Protein AF-A0A8X6MYG6-F1 (afdb_monomer_lite)

Foldseek 3Di:
DDDPDDDVPDDPDPFDKEKEWDADPVRPGTWQIEIEGADPQDPVCVVVVPDVVPRSHHYDHDNVNDDALVSVLVCCAVTVQVRVVVVCVVVVHDLAEEDEDEPDPRDDPPSCVSHDPSRVNYHYHYDDPPPPPPPDPPPDRYDYD

pLDDT: mean 79.97, std 19.05, range [34.47, 98.06]

Radius of gyration: 18.09 Å; chains: 1; bounding box: 35×37×54 Å

Sequence (145 aa):
MAEEKSLPGHKAMKDRLTLALCANAIGDFKIKPLLVYHSENPRAFKAYKVMKEKLQVMCRANSKAWVILQFFIEWMNIVFGPSVKKYLIDNDLPLKCVLLLDNAPAHPPGLEDDLLDKFKFIKIVYLPPNTKSTLQPKDQRYLQF

Secondary structure (DSSP, 8-state):
-------TT-------EEEEE-B-TTSS-BPPPEEEES-SS-HHHHHTT--GGGSSSEEEE-TT----HHHHHHHIIIIIHHHHHHHHHHTT--S-EEEEE---TTS-TTGGGGS-GGGTTEEEEEPPTT--SSSS-TTSS-EE-

Organism: Nephila pilipes (NCBI:txid299642)

Structure (mmCIF, N/CA/C/O backbone):
data_AF-A0A8X6MYG6-F1
#
_entry.id   AF-A0A8X6MYG6-F1
#
loop_
_atom_site.group_PDB
_atom_site.id
_atom_site.type_symbol
_atom_site.label_atom_id
_atom_site.label_alt_id
_atom_site.label_comp_id
_atom_site.label_asym_id
_atom_site.label_entity_id
_atom_site.label_seq_id
_atom_site.pdbx_PDB_ins_code
_atom_site.Cartn_x
_atom_site.Cartn_y
_atom_site.Cartn_z
_atom_site.occupancy
_atom_site.B_iso_or_equiv
_atom_site.auth_seq_id
_atom_site.auth_comp_id
_atom_site.auth_asym_id
_atom_site.auth_atom_id
_atom_site.pdbx_PDB_model_num
ATOM 1 N N . MET A 1 1 ? 7.126 5.335 -39.574 1.00 34.47 1 MET A N 1
ATOM 2 C CA . MET A 1 1 ? 7.026 4.106 -38.759 1.00 34.47 1 MET A CA 1
ATOM 3 C C . MET A 1 1 ? 7.996 3.122 -39.393 1.00 34.47 1 MET A C 1
ATOM 5 O O . MET A 1 1 ? 7.762 2.742 -40.528 1.00 34.47 1 MET A O 1
ATOM 9 N N . ALA A 1 2 ? 9.157 2.875 -38.786 1.00 35.94 2 ALA A N 1
ATOM 10 C CA . ALA A 1 2 ? 10.148 1.972 -39.369 1.00 35.94 2 ALA A CA 1
ATOM 11 C C . ALA A 1 2 ? 9.834 0.544 -38.908 1.00 35.94 2 ALA A C 1
ATOM 13 O O . ALA A 1 2 ? 9.815 0.286 -37.706 1.00 35.94 2 ALA A O 1
ATOM 14 N N . GLU A 1 3 ? 9.539 -0.345 -39.855 1.00 42.41 3 GLU A N 1
ATOM 15 C CA . GLU A 1 3 ? 9.457 -1.787 -39.625 1.00 42.41 3 GLU A CA 1
ATOM 16 C C . GLU A 1 3 ? 10.836 -2.309 -39.214 1.00 42.41 3 GLU A C 1
ATOM 18 O O . GLU A 1 3 ? 11.771 -2.367 -40.015 1.00 42.41 3 GLU A O 1
ATOM 23 N N . GLU A 1 4 ? 10.973 -2.695 -37.949 1.00 49.00 4 GLU A N 1
ATOM 24 C CA . GLU A 1 4 ? 12.121 -3.461 -37.484 1.00 49.00 4 GLU A CA 1
ATOM 25 C C . GLU A 1 4 ? 11.978 -4.893 -38.019 1.00 49.00 4 GLU A C 1
ATOM 27 O O . GLU A 1 4 ? 11.262 -5.723 -37.458 1.00 49.00 4 GLU A O 1
ATOM 32 N N . LYS A 1 5 ? 12.627 -5.176 -39.155 1.00 46.91 5 LYS A N 1
ATOM 33 C CA . LYS A 1 5 ? 12.768 -6.538 -39.686 1.00 46.91 5 LYS A CA 1
ATOM 34 C C . LYS A 1 5 ? 13.459 -7.406 -38.633 1.00 46.91 5 LYS A C 1
ATOM 36 O O . LYS A 1 5 ? 14.642 -7.224 -38.352 1.00 46.91 5 LYS A O 1
ATOM 41 N N . SER A 1 6 ? 12.730 -8.363 -38.060 1.00 50.19 6 SER A N 1
ATOM 42 C CA . SER A 1 6 ? 13.292 -9.318 -37.106 1.00 50.19 6 SER A CA 1
ATOM 43 C C . SER A 1 6 ? 14.307 -10.222 -37.809 1.00 50.19 6 SER A C 1
ATOM 45 O O . SER A 1 6 ? 13.939 -11.028 -38.665 1.00 50.19 6 SER A O 1
ATOM 47 N N . LEU A 1 7 ? 15.582 -10.100 -37.443 1.00 55.56 7 LEU A N 1
ATOM 48 C CA . LEU A 1 7 ? 16.628 -11.029 -37.871 1.00 55.56 7 LEU A CA 1
ATOM 49 C C . LEU A 1 7 ? 16.374 -12.429 -37.269 1.00 55.56 7 LEU A C 1
ATOM 51 O O . LEU A 1 7 ? 15.947 -12.520 -36.109 1.00 55.56 7 LEU A O 1
ATOM 55 N N . PRO A 1 8 ? 16.654 -13.527 -37.999 1.00 43.91 8 PRO A N 1
ATOM 56 C CA . PRO A 1 8 ? 16.522 -14.876 -37.460 1.00 43.91 8 PRO A CA 1
ATOM 57 C C . PRO A 1 8 ? 17.484 -15.049 -36.275 1.00 43.91 8 PRO A C 1
ATOM 59 O O . PRO A 1 8 ? 18.696 -14.941 -36.431 1.00 43.91 8 PRO A O 1
ATOM 62 N N . GLY A 1 9 ? 16.935 -15.266 -35.077 1.00 53.22 9 GLY A N 1
ATOM 63 C CA . GLY A 1 9 ? 17.689 -15.373 -33.818 1.00 53.22 9 GLY A CA 1
ATOM 64 C C . GLY A 1 9 ? 17.463 -14.222 -32.828 1.00 53.22 9 GLY A C 1
ATOM 65 O O . GLY A 1 9 ? 17.797 -14.362 -31.651 1.00 53.22 9 GLY A O 1
ATOM 66 N N . HIS A 1 10 ? 16.832 -13.116 -33.243 1.00 49.72 10 HIS A N 1
ATOM 67 C CA . HIS A 1 10 ? 16.506 -12.016 -32.335 1.00 49.72 10 HIS A CA 1
ATOM 68 C C . HIS A 1 10 ? 15.215 -12.313 -31.557 1.00 49.72 10 HIS A C 1
ATOM 70 O O . HIS A 1 10 ? 14.097 -12.085 -32.024 1.00 49.72 10 HIS A O 1
ATOM 76 N N . LYS A 1 11 ? 15.357 -12.853 -30.342 1.00 55.94 11 LYS A N 1
ATOM 77 C CA . LYS A 1 11 ? 14.230 -13.059 -29.428 1.00 55.94 11 LYS A CA 1
ATOM 78 C C . LYS A 1 11 ? 13.768 -11.687 -28.938 1.00 55.94 11 LYS A C 1
ATOM 80 O O . LYS A 1 11 ? 14.469 -11.057 -28.152 1.00 55.94 11 LYS A O 1
ATOM 85 N N . ALA A 1 12 ? 12.603 -11.227 -29.399 1.00 54.84 12 ALA A N 1
ATOM 86 C CA . ALA A 1 12 ? 12.013 -9.981 -28.919 1.00 54.84 12 ALA A CA 1
ATOM 87 C C . ALA A 1 12 ? 12.022 -9.976 -27.383 1.00 54.84 12 ALA A C 1
ATOM 89 O O . ALA A 1 12 ? 11.491 -10.897 -26.747 1.00 54.84 12 ALA A O 1
ATOM 90 N N . MET A 1 13 ? 12.674 -8.973 -26.787 1.00 57.44 13 MET A N 1
ATOM 91 C CA . MET A 1 13 ? 12.669 -8.793 -25.341 1.00 57.44 13 MET A CA 1
ATOM 92 C C . MET A 1 13 ? 11.205 -8.649 -24.932 1.00 57.44 13 MET A C 1
ATOM 94 O O . MET A 1 13 ? 10.544 -7.684 -25.310 1.00 57.44 13 MET A O 1
ATOM 98 N N . LYS A 1 14 ? 10.663 -9.651 -24.226 1.00 61.75 14 LYS A N 1
ATOM 99 C CA . LYS A 1 14 ? 9.299 -9.576 -23.704 1.00 61.75 14 LYS A CA 1
ATOM 100 C C . LYS A 1 14 ? 9.288 -8.437 -22.703 1.00 61.75 14 LYS A C 1
ATOM 102 O O . LYS A 1 14 ? 9.766 -8.612 -21.585 1.00 61.75 14 LYS A O 1
ATOM 107 N N . ASP A 1 15 ? 8.769 -7.294 -23.126 1.00 74.25 15 ASP A N 1
ATOM 108 C CA . ASP A 1 15 ? 8.648 -6.148 -22.250 1.00 74.25 15 ASP A CA 1
ATOM 109 C C . ASP A 1 15 ? 7.661 -6.508 -21.137 1.00 74.25 15 ASP A C 1
ATOM 111 O O . ASP A 1 15 ? 6.495 -6.839 -21.396 1.00 74.25 15 ASP A O 1
ATOM 115 N N . ARG A 1 16 ? 8.176 -6.580 -19.910 1.00 81.06 16 ARG A N 1
ATOM 116 C CA . ARG A 1 16 ? 7.439 -7.012 -18.725 1.00 81.06 16 ARG A CA 1
ATOM 117 C C . ARG A 1 16 ? 7.334 -5.840 -17.773 1.00 81.06 16 ARG A C 1
ATOM 119 O O . ARG A 1 16 ? 8.311 -5.162 -17.473 1.00 81.06 16 ARG A O 1
ATOM 126 N N . LEU A 1 17 ? 6.121 -5.658 -17.289 1.00 86.69 17 LEU A N 1
ATOM 127 C CA . LEU A 1 17 ? 5.755 -4.676 -16.299 1.00 86.69 17 LEU A CA 1
ATOM 128 C C . LEU A 1 17 ? 4.782 -5.359 -15.346 1.00 86.69 17 LEU A C 1
ATOM 130 O O . LEU A 1 17 ? 3.890 -6.071 -15.807 1.00 86.69 17 LEU A O 1
ATOM 134 N N . THR A 1 18 ? 4.955 -5.121 -14.054 1.00 89.06 18 THR A N 1
ATOM 135 C CA . THR A 1 18 ? 4.028 -5.574 -13.019 1.00 89.06 18 THR A CA 1
ATOM 136 C C . THR A 1 18 ? 3.425 -4.365 -12.331 1.00 89.06 18 THR A C 1
ATOM 138 O O . THR A 1 18 ? 4.128 -3.398 -12.036 1.00 89.06 18 THR A O 1
ATOM 141 N N . LEU A 1 19 ? 2.124 -4.427 -12.069 1.00 90.75 19 LEU A N 1
ATOM 142 C CA . LEU A 1 19 ? 1.393 -3.418 -11.321 1.00 90.75 19 LEU A CA 1
ATOM 143 C C . LEU A 1 19 ? 0.728 -4.091 -10.121 1.00 90.75 19 LEU A C 1
ATOM 145 O O . LEU A 1 19 ? -0.003 -5.057 -10.317 1.00 90.75 19 LEU A O 1
ATOM 149 N N . ALA A 1 20 ? 0.977 -3.578 -8.919 1.00 90.38 20 ALA A N 1
ATOM 150 C CA . ALA A 1 20 ? 0.214 -3.916 -7.726 1.00 90.38 20 ALA A CA 1
ATOM 151 C C . ALA A 1 20 ? -0.929 -2.920 -7.572 1.00 90.38 20 ALA A C 1
ATOM 153 O O . ALA A 1 20 ? -0.691 -1.718 -7.421 1.00 90.38 20 ALA A O 1
ATOM 154 N N . LEU A 1 21 ? -2.155 -3.422 -7.632 1.00 91.56 21 LEU A N 1
ATOM 155 C CA . LEU A 1 21 ? -3.375 -2.644 -7.463 1.00 91.56 21 LEU A CA 1
ATOM 156 C C . LEU A 1 21 ? -4.002 -2.990 -6.116 1.00 91.56 21 LEU A C 1
ATOM 158 O O . LEU A 1 21 ? -3.964 -4.143 -5.707 1.00 91.56 21 LEU A O 1
ATOM 162 N N . CYS A 1 22 ? -4.610 -2.004 -5.460 1.00 93.06 22 CYS A N 1
ATOM 163 C CA . CYS A 1 22 ? -5.379 -2.226 -4.244 1.00 93.06 22 CYS A CA 1
ATOM 164 C C . CYS A 1 22 ? -6.524 -1.212 -4.166 1.00 93.06 22 CYS A C 1
ATOM 166 O O . CYS A 1 22 ? -6.342 -0.024 -4.456 1.00 93.06 22 CYS A O 1
ATOM 168 N N . ALA A 1 23 ? -7.703 -1.693 -3.793 1.00 94.19 23 ALA A N 1
ATOM 169 C CA . ALA A 1 23 ? -8.895 -0.894 -3.565 1.00 94.19 23 ALA A CA 1
ATOM 170 C C . ALA A 1 23 ? -9.691 -1.498 -2.403 1.00 94.19 23 ALA A C 1
ATOM 172 O O . ALA A 1 23 ? -9.523 -2.675 -2.081 1.00 94.19 23 ALA A O 1
ATOM 173 N N . ASN A 1 24 ? -10.553 -0.705 -1.773 1.00 94.31 24 ASN A N 1
ATOM 174 C CA . ASN A 1 24 ? -11.481 -1.239 -0.783 1.00 94.31 24 ASN A CA 1
ATOM 175 C C . ASN A 1 24 ? -12.627 -2.024 -1.452 1.00 94.31 24 ASN A C 1
ATOM 177 O O . ASN A 1 24 ? -12.859 -1.922 -2.656 1.00 94.31 24 ASN A O 1
ATOM 181 N N . ALA A 1 25 ? -13.368 -2.797 -0.654 1.00 91.69 25 ALA A N 1
ATOM 182 C CA . ALA A 1 25 ? -14.428 -3.676 -1.153 1.00 91.69 25 ALA A CA 1
ATOM 183 C C . ALA A 1 25 ? -15.586 -2.930 -1.846 1.00 91.69 25 ALA A C 1
ATOM 185 O O . ALA A 1 25 ? -16.231 -3.488 -2.728 1.00 91.69 25 ALA A O 1
ATOM 186 N N . ILE A 1 26 ? -15.843 -1.679 -1.453 1.00 92.00 26 ILE A N 1
ATOM 187 C CA . ILE A 1 26 ? -16.898 -0.832 -2.033 1.00 92.00 26 ILE A CA 1
ATOM 188 C C . ILE A 1 26 ? -16.422 -0.179 -3.347 1.00 92.00 26 ILE A C 1
ATOM 190 O O . ILE A 1 26 ? -17.232 0.127 -4.219 1.00 92.00 26 ILE A O 1
ATOM 194 N N . GLY A 1 27 ? -15.108 -0.022 -3.534 1.00 92.62 27 GLY A N 1
ATOM 195 C CA . GLY A 1 27 ? -14.492 0.500 -4.754 1.00 92.62 27 GLY A CA 1
ATOM 196 C C . GLY A 1 27 ? -14.407 2.029 -4.843 1.00 92.62 27 GLY A C 1
ATOM 197 O O . GLY A 1 27 ? -13.894 2.545 -5.842 1.00 92.62 27 GLY A O 1
ATOM 198 N N . ASP A 1 28 ? -14.864 2.752 -3.819 1.00 93.00 28 ASP A N 1
ATOM 199 C CA . ASP A 1 28 ? -14.769 4.213 -3.684 1.00 93.00 28 ASP A CA 1
ATOM 200 C C . ASP A 1 28 ? -13.373 4.678 -3.241 1.00 93.00 28 ASP A C 1
ATOM 202 O O . ASP A 1 28 ? -13.010 5.836 -3.448 1.00 93.00 28 ASP A O 1
ATOM 206 N N . PHE A 1 29 ? -12.549 3.770 -2.709 1.00 94.12 29 PH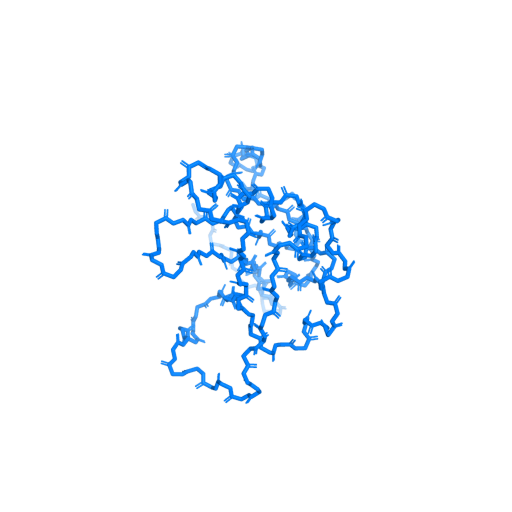E A N 1
ATOM 207 C CA . PHE A 1 29 ? -11.181 4.062 -2.302 1.00 94.12 29 PHE A CA 1
ATOM 208 C C . PHE A 1 29 ? -10.165 3.196 -3.047 1.00 94.12 29 PHE A C 1
ATOM 210 O O . PHE A 1 29 ? -10.154 1.971 -2.934 1.00 94.12 29 PHE A O 1
ATOM 217 N N . LYS A 1 30 ? -9.276 3.850 -3.803 1.00 95.06 30 LYS A N 1
ATOM 218 C CA . LYS A 1 30 ? -8.218 3.215 -4.602 1.00 95.06 30 LYS A CA 1
ATOM 219 C C . LYS A 1 30 ? -6.854 3.715 -4.149 1.00 95.06 30 LYS A C 1
ATOM 221 O O . LYS A 1 30 ? -6.632 4.921 -4.051 1.00 95.06 30 LYS A O 1
ATOM 226 N N . ILE A 1 31 ? -5.927 2.793 -3.916 1.00 95.56 31 ILE A N 1
ATOM 227 C CA . ILE A 1 31 ? -4.563 3.117 -3.498 1.00 95.56 31 ILE A CA 1
ATOM 228 C C . ILE A 1 31 ? -3.705 3.420 -4.726 1.00 95.56 31 ILE A C 1
ATOM 230 O O . ILE A 1 31 ? -3.808 2.755 -5.760 1.00 95.56 31 ILE A O 1
ATOM 234 N N . LYS A 1 32 ? -2.808 4.403 -4.596 1.00 95.44 32 LYS A N 1
ATOM 235 C CA . LYS A 1 32 ? -1.742 4.662 -5.571 1.00 95.44 32 LYS A CA 1
ATOM 236 C C . LYS A 1 32 ? -0.941 3.366 -5.809 1.00 95.44 32 LYS A C 1
ATOM 238 O O . LYS A 1 32 ? -0.328 2.867 -4.866 1.00 95.44 32 LYS A O 1
ATOM 243 N N . PRO A 1 33 ? -0.901 2.814 -7.031 1.00 95.19 33 PRO A N 1
ATOM 244 C CA . PRO A 1 33 ? -0.349 1.485 -7.258 1.00 95.19 33 PRO A CA 1
ATOM 245 C C . PRO A 1 33 ? 1.185 1.456 -7.278 1.00 95.19 33 PRO A C 1
ATOM 247 O O . PRO A 1 33 ? 1.839 2.472 -7.541 1.00 95.19 33 PRO A O 1
ATOM 250 N N . LEU A 1 34 ? 1.755 0.271 -7.039 1.00 94.19 34 LEU A N 1
ATOM 251 C CA . LEU A 1 34 ? 3.188 -0.008 -7.193 1.00 94.19 34 LEU A CA 1
ATOM 252 C C . LEU A 1 34 ? 3.457 -0.533 -8.603 1.00 94.19 34 LEU A C 1
ATOM 254 O O . LEU A 1 34 ? 2.955 -1.580 -8.998 1.00 94.19 34 LEU A O 1
ATOM 258 N N . LEU A 1 35 ? 4.280 0.189 -9.352 1.00 92.44 35 LEU A N 1
ATOM 259 C CA . LEU A 1 35 ? 4.718 -0.154 -10.694 1.00 92.44 35 LEU A CA 1
ATOM 260 C C . LEU A 1 35 ? 6.141 -0.715 -10.635 1.00 92.44 35 LEU A C 1
ATOM 262 O O . LEU A 1 35 ? 7.065 0.009 -10.266 1.00 92.44 35 LEU A O 1
ATOM 266 N N . VAL A 1 36 ? 6.340 -1.966 -11.051 1.00 91.12 36 VAL A N 1
ATOM 267 C CA . VAL A 1 36 ? 7.674 -2.566 -11.174 1.00 91.12 36 VAL A CA 1
ATOM 268 C C . VAL A 1 36 ? 8.006 -2.845 -12.630 1.00 91.12 36 VAL A C 1
ATOM 270 O O . VAL A 1 36 ? 7.321 -3.614 -13.303 1.00 91.12 36 VAL A O 1
ATOM 273 N N . TYR A 1 37 ? 9.088 -2.234 -13.106 1.00 90.38 37 TYR A N 1
ATOM 274 C CA . TYR A 1 37 ? 9.560 -2.366 -14.482 1.00 90.38 37 TYR A CA 1
ATOM 275 C C . TYR A 1 37 ? 11.017 -2.832 -14.548 1.00 90.38 37 TYR A C 1
ATOM 277 O O . TYR A 1 37 ? 11.737 -2.765 -13.556 1.00 90.38 37 TYR A O 1
ATOM 285 N N . HIS A 1 38 ? 11.472 -3.279 -15.723 1.00 88.19 38 HIS A N 1
ATOM 286 C CA . HIS A 1 38 ? 12.856 -3.719 -15.926 1.00 88.19 38 HIS A CA 1
ATOM 287 C C . HIS A 1 38 ? 13.886 -2.619 -15.629 1.00 88.19 38 HIS A C 1
ATOM 289 O O . HIS A 1 38 ? 14.912 -2.860 -14.999 1.00 88.19 38 HIS A O 1
ATOM 295 N N . SER A 1 39 ? 13.638 -1.408 -16.129 1.00 85.69 39 SER A N 1
ATOM 296 C CA . SER A 1 39 ? 14.574 -0.286 -16.046 1.00 85.69 39 SER A CA 1
ATOM 297 C C . SER A 1 39 ? 14.049 0.80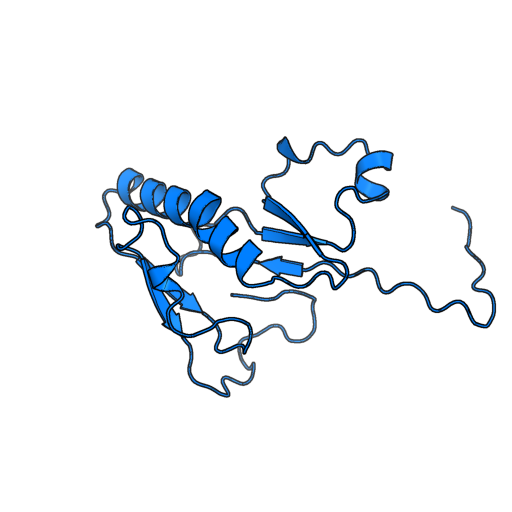6 -15.130 1.00 85.69 39 SER A C 1
ATOM 299 O O . SER A 1 39 ? 12.871 1.151 -15.173 1.00 85.69 39 SER A O 1
ATOM 301 N N . GLU A 1 40 ? 14.944 1.422 -14.367 1.00 84.19 40 GLU A N 1
ATOM 302 C CA . GLU A 1 40 ? 14.603 2.604 -13.587 1.00 84.19 40 GLU A CA 1
ATOM 303 C C . GLU A 1 40 ? 14.096 3.734 -14.477 1.00 84.19 40 GLU A C 1
ATOM 305 O O . GLU A 1 40 ? 13.101 4.362 -14.140 1.00 84.19 40 GLU A O 1
ATOM 310 N N . ASN A 1 41 ? 14.712 3.959 -15.639 1.00 83.62 41 ASN A N 1
ATOM 311 C CA . ASN A 1 41 ? 14.348 5.030 -16.563 1.00 83.62 41 ASN A CA 1
ATOM 312 C C . ASN A 1 41 ? 14.017 4.455 -17.949 1.00 83.62 41 ASN A C 1
ATOM 314 O O . ASN A 1 41 ? 14.894 4.445 -18.821 1.00 83.62 41 ASN A O 1
ATOM 318 N N . PRO A 1 42 ? 12.767 3.993 -18.171 1.00 82.56 42 PRO A N 1
ATOM 319 C CA . PRO A 1 42 ? 12.344 3.438 -19.450 1.00 82.56 42 PRO A CA 1
ATOM 320 C C . PRO A 1 42 ? 12.637 4.398 -20.605 1.00 82.56 42 PRO A C 1
ATOM 322 O O . PRO A 1 42 ? 12.424 5.608 -20.490 1.00 82.56 42 PRO A O 1
ATOM 325 N N . ARG A 1 43 ? 13.059 3.857 -21.755 1.00 82.62 43 ARG A N 1
ATOM 326 C CA . ARG A 1 43 ? 13.286 4.663 -22.970 1.00 82.62 43 ARG A CA 1
ATOM 327 C C . ARG A 1 43 ? 12.042 5.464 -23.358 1.00 82.62 43 ARG A C 1
ATOM 329 O O . ARG A 1 43 ? 12.173 6.631 -23.704 1.00 82.62 43 ARG A O 1
ATOM 336 N N . ALA A 1 44 ? 10.854 4.875 -23.208 1.00 81.12 44 ALA A N 1
ATOM 337 C CA . ALA A 1 44 ? 9.584 5.560 -23.435 1.00 81.12 44 ALA A CA 1
ATOM 338 C C . ALA A 1 44 ? 9.421 6.798 -22.536 1.00 81.12 44 ALA A C 1
ATOM 340 O O . ALA A 1 44 ? 9.040 7.859 -23.018 1.00 81.12 44 ALA A O 1
ATOM 341 N N . PHE A 1 45 ? 9.780 6.712 -21.251 1.00 85.19 45 PHE A N 1
ATOM 342 C CA . PHE A 1 45 ? 9.643 7.850 -20.335 1.00 85.19 45 PHE A CA 1
ATOM 343 C C . PHE A 1 45 ? 10.556 9.003 -20.754 1.00 85.19 45 PHE A C 1
ATOM 345 O O . PHE A 1 45 ? 10.133 10.153 -20.733 1.00 85.19 45 PHE A O 1
ATOM 352 N N . LYS A 1 46 ? 11.778 8.701 -21.208 1.00 84.31 46 LYS A N 1
ATOM 353 C CA . LYS A 1 46 ? 12.693 9.716 -21.748 1.00 84.31 46 LYS A CA 1
ATOM 354 C C . LYS A 1 46 ? 12.175 10.314 -23.058 1.00 84.31 46 LYS A C 1
ATOM 356 O O . LYS A 1 46 ? 12.138 11.534 -23.188 1.00 84.31 46 LYS A O 1
ATOM 361 N N . ALA A 1 47 ? 11.746 9.470 -23.998 1.00 88.12 47 ALA A N 1
ATOM 362 C CA . ALA A 1 47 ? 11.262 9.895 -25.313 1.00 88.12 47 ALA A CA 1
ATOM 363 C C . ALA A 1 47 ? 10.048 10.831 -25.212 1.00 88.12 47 ALA A C 1
ATOM 365 O O . ALA A 1 47 ? 9.982 11.832 -25.920 1.00 88.12 47 ALA A O 1
ATOM 366 N N . TYR A 1 48 ? 9.134 10.545 -24.282 1.00 87.12 48 TYR A N 1
ATOM 367 C CA . TYR A 1 48 ? 7.931 11.345 -24.047 1.00 87.12 48 TYR A CA 1
ATOM 368 C C . TYR A 1 48 ? 8.068 12.346 -22.889 1.00 87.12 48 TYR A C 1
ATOM 370 O O . TYR A 1 48 ? 7.069 12.922 -22.467 1.00 87.12 48 TYR A O 1
ATOM 378 N N . LYS A 1 49 ? 9.285 12.564 -22.363 1.00 87.12 49 LYS A N 1
ATOM 379 C CA . LYS A 1 49 ? 9.571 13.477 -21.235 1.00 87.12 49 LYS A CA 1
ATOM 380 C C . LYS A 1 49 ? 8.618 13.284 -20.038 1.00 87.12 49 LYS A C 1
ATOM 382 O O . LYS A 1 49 ? 8.173 14.247 -19.415 1.00 87.12 49 LYS A O 1
ATOM 387 N N . VAL A 1 50 ? 8.295 12.029 -19.723 1.00 85.56 50 VAL A N 1
ATOM 388 C CA . VAL A 1 50 ? 7.401 11.656 -18.621 1.00 85.56 50 VAL A CA 1
ATOM 389 C C . VAL A 1 50 ? 8.069 11.990 -17.288 1.00 85.56 50 VAL A C 1
ATOM 391 O O . VAL A 1 50 ? 9.127 11.453 -16.965 1.00 85.56 50 VAL A O 1
ATOM 394 N N . MET A 1 51 ? 7.420 12.843 -16.497 1.00 84.88 51 MET A N 1
ATOM 395 C CA . MET A 1 51 ? 7.825 13.156 -15.124 1.00 84.88 51 MET A CA 1
ATOM 396 C C . MET A 1 51 ? 7.222 12.115 -14.184 1.00 84.88 51 MET A C 1
ATOM 398 O O . MET A 1 51 ? 6.004 12.087 -13.992 1.00 84.88 51 MET A O 1
ATOM 402 N N . LYS A 1 52 ? 8.051 11.240 -13.607 1.00 79.81 52 LYS A N 1
ATOM 403 C CA . LYS A 1 52 ? 7.569 10.148 -12.743 1.00 79.81 52 LYS A CA 1
ATOM 404 C C . LYS A 1 52 ? 6.888 10.665 -11.485 1.00 79.81 52 LYS A C 1
ATOM 406 O O . LYS A 1 52 ? 5.970 10.032 -10.985 1.00 79.81 52 LYS A O 1
ATOM 411 N N . GLU A 1 53 ? 7.310 11.826 -11.009 1.00 81.94 53 GLU A N 1
ATOM 412 C CA . GLU A 1 53 ? 6.779 12.509 -9.833 1.00 81.94 53 GLU A CA 1
ATOM 413 C C . GLU A 1 53 ? 5.332 12.958 -10.064 1.00 81.94 53 GLU A C 1
ATOM 415 O O . GLU A 1 53 ? 4.541 13.020 -9.128 1.00 81.94 53 GLU A O 1
ATOM 420 N N . LYS A 1 54 ? 4.972 13.231 -11.326 1.00 86.00 54 LYS A N 1
ATOM 421 C CA . LYS A 1 54 ? 3.600 13.558 -11.731 1.00 86.00 54 LYS A CA 1
ATOM 422 C C . LYS A 1 54 ? 2.737 12.316 -11.941 1.00 86.00 54 LYS A C 1
ATOM 424 O O . LYS A 1 54 ? 1.516 12.440 -12.028 1.00 86.00 54 LYS A O 1
ATOM 429 N N . LEU A 1 55 ? 3.337 11.126 -12.025 1.00 85.75 55 LEU A N 1
ATOM 430 C CA . LEU A 1 55 ? 2.574 9.889 -12.106 1.00 85.75 55 LEU A CA 1
ATOM 431 C C . LEU A 1 55 ? 1.994 9.556 -10.732 1.00 85.75 55 LEU A C 1
ATOM 433 O O . LEU A 1 55 ? 2.694 9.503 -9.719 1.00 85.75 55 LEU A O 1
ATOM 437 N N . GLN A 1 56 ? 0.708 9.224 -10.714 1.00 90.75 56 GLN A N 1
ATOM 438 C CA . GLN A 1 56 ? 0.030 8.684 -9.537 1.00 90.75 56 GLN A CA 1
ATOM 439 C C . GLN A 1 56 ? 0.385 7.204 -9.330 1.00 90.75 56 GLN A C 1
ATOM 441 O O . GLN A 1 56 ? -0.491 6.391 -9.082 1.00 90.75 56 GLN A O 1
ATOM 446 N N . VAL A 1 57 ? 1.668 6.840 -9.458 1.00 92.25 57 VAL A N 1
ATOM 447 C CA . VAL A 1 57 ? 2.195 5.479 -9.265 1.00 92.25 57 VAL A CA 1
ATOM 448 C C . VAL A 1 57 ? 3.530 5.520 -8.510 1.00 92.25 57 VAL A C 1
ATOM 450 O O . VAL A 1 57 ? 4.263 6.507 -8.580 1.00 92.25 57 VAL A O 1
ATOM 453 N N . MET A 1 58 ? 3.838 4.497 -7.716 1.00 93.56 58 MET A N 1
ATOM 454 C CA . MET A 1 58 ? 5.157 4.331 -7.096 1.00 93.56 58 MET A CA 1
ATOM 455 C C . MET A 1 58 ? 5.999 3.438 -8.002 1.00 93.56 58 MET A C 1
ATOM 457 O O . MET A 1 58 ? 5.693 2.264 -8.148 1.00 93.56 58 MET A O 1
ATOM 461 N N . CYS A 1 59 ? 7.037 3.980 -8.636 1.00 91.88 59 CYS A N 1
ATOM 462 C CA . CYS A 1 59 ? 7.861 3.220 -9.580 1.00 91.88 59 CYS A CA 1
ATOM 463 C C . CYS A 1 59 ? 9.062 2.569 -8.887 1.00 91.88 59 CYS A C 1
ATOM 465 O O . CYS A 1 59 ? 9.815 3.250 -8.190 1.00 91.88 59 CYS A O 1
ATOM 467 N N . ARG A 1 60 ? 9.301 1.283 -9.144 1.00 92.81 60 ARG A N 1
ATOM 468 C CA . ARG A 1 60 ? 10.523 0.559 -8.766 1.00 92.81 60 ARG A CA 1
ATOM 469 C C . ARG A 1 60 ? 11.074 -0.228 -9.952 1.00 92.81 60 ARG A C 1
ATOM 471 O O . ARG A 1 60 ? 10.338 -0.600 -10.866 1.00 92.81 60 ARG A O 1
ATOM 478 N N . ALA A 1 61 ? 12.383 -0.455 -9.950 1.00 91.56 61 ALA A N 1
ATOM 479 C CA . ALA A 1 61 ? 13.070 -1.182 -11.008 1.00 91.56 61 ALA A CA 1
ATOM 480 C C . ALA A 1 61 ? 13.532 -2.554 -10.515 1.00 91.56 61 ALA A C 1
ATOM 482 O O . ALA A 1 61 ? 14.135 -2.666 -9.454 1.00 91.56 61 ALA A O 1
ATOM 483 N N . ASN A 1 62 ? 13.268 -3.592 -11.301 1.00 88.56 62 ASN A N 1
ATOM 484 C CA . ASN A 1 62 ? 13.765 -4.946 -11.093 1.00 88.56 62 ASN A CA 1
ATOM 485 C C . ASN A 1 62 ? 13.970 -5.587 -12.463 1.00 88.56 62 ASN A C 1
ATOM 487 O O . ASN A 1 62 ? 13.040 -5.588 -13.261 1.00 88.56 62 ASN A O 1
ATOM 491 N N . SER A 1 63 ? 15.123 -6.203 -12.725 1.00 85.62 63 SER A N 1
ATOM 492 C CA . SER A 1 63 ? 15.420 -6.856 -14.011 1.00 85.62 63 SER A CA 1
ATOM 493 C C . SER A 1 63 ? 14.419 -7.958 -14.383 1.00 85.62 63 SER A C 1
ATOM 495 O O . SER A 1 63 ? 14.189 -8.224 -15.558 1.00 85.62 63 SER A O 1
ATOM 497 N N . LYS A 1 64 ? 13.755 -8.581 -13.402 1.00 84.44 64 LYS A N 1
ATOM 498 C CA . LYS A 1 64 ? 12.671 -9.551 -13.657 1.00 84.44 64 LYS A CA 1
ATOM 499 C C . LYS A 1 64 ? 11.295 -8.904 -13.842 1.00 84.44 64 LYS A C 1
ATOM 501 O O . LYS A 1 64 ? 10.352 -9.587 -14.234 1.00 84.44 64 LYS A O 1
ATOM 506 N N . ALA A 1 65 ? 11.191 -7.605 -13.566 1.00 83.94 65 ALA A N 1
ATOM 507 C CA . ALA A 1 65 ? 9.965 -6.823 -13.499 1.00 83.94 65 ALA A CA 1
ATOM 508 C C . ALA A 1 65 ? 8.907 -7.438 -12.566 1.00 83.94 65 ALA A C 1
ATOM 510 O O . ALA A 1 65 ? 7.718 -7.313 -12.827 1.00 83.94 65 ALA A O 1
ATOM 511 N N . TRP A 1 66 ? 9.324 -8.134 -11.504 1.00 87.00 66 TRP A N 1
ATOM 512 C CA . TRP A 1 66 ? 8.440 -8.727 -10.492 1.00 87.00 66 TRP A CA 1
ATOM 513 C C . TRP A 1 66 ? 8.419 -7.870 -9.231 1.00 87.00 66 TRP A C 1
ATOM 515 O O . TRP A 1 66 ? 9.453 -7.305 -8.862 1.00 87.00 66 TRP A O 1
ATOM 525 N N . VAL A 1 67 ? 7.277 -7.817 -8.546 1.00 85.56 67 VAL A N 1
ATOM 526 C CA . VAL A 1 67 ? 7.213 -7.271 -7.185 1.00 85.56 67 VAL A CA 1
ATOM 527 C C . VAL A 1 67 ? 7.981 -8.211 -6.260 1.00 85.56 67 VAL A C 1
ATOM 529 O O . VAL A 1 67 ? 7.739 -9.414 -6.246 1.00 85.56 67 VAL A O 1
ATOM 532 N N . ILE A 1 68 ? 8.940 -7.654 -5.526 1.00 87.69 68 ILE A N 1
ATOM 533 C CA . ILE A 1 68 ? 9.662 -8.350 -4.460 1.00 87.69 68 ILE A CA 1
ATOM 534 C C . ILE A 1 68 ? 9.177 -7.825 -3.113 1.00 87.69 68 ILE A C 1
ATOM 536 O O . ILE A 1 68 ? 8.727 -6.679 -3.028 1.00 87.69 68 ILE A O 1
ATOM 540 N N . LEU A 1 69 ? 9.332 -8.634 -2.066 1.00 87.62 69 LEU A N 1
ATOM 541 C CA . LEU A 1 69 ? 8.922 -8.304 -0.701 1.00 87.62 69 LEU A CA 1
ATOM 542 C C . LEU A 1 69 ? 9.380 -6.906 -0.264 1.00 87.62 69 LEU A C 1
ATOM 544 O O . LEU A 1 69 ? 8.577 -6.120 0.223 1.00 87.62 69 LEU A O 1
ATOM 548 N N . GLN A 1 70 ? 10.641 -6.558 -0.537 1.00 90.62 70 GLN A N 1
ATOM 549 C CA . GLN A 1 70 ? 11.201 -5.251 -0.191 1.00 90.62 70 GLN A CA 1
ATOM 550 C C . GLN A 1 70 ? 10.405 -4.080 -0.788 1.00 90.62 70 GLN A C 1
ATOM 552 O O . GLN A 1 70 ? 10.145 -3.099 -0.098 1.00 90.62 70 GLN A O 1
ATOM 557 N N . PHE A 1 71 ? 10.004 -4.174 -2.060 1.00 92.19 71 PHE A N 1
ATOM 558 C CA . PHE A 1 71 ? 9.212 -3.128 -2.714 1.00 92.19 71 PHE A CA 1
ATOM 559 C C . PHE A 1 71 ? 7.776 -3.109 -2.207 1.00 92.19 71 PHE A C 1
ATOM 561 O O . PHE A 1 71 ? 7.172 -2.042 -2.137 1.00 92.19 71 PHE A O 1
ATOM 568 N N . PHE A 1 72 ? 7.239 -4.275 -1.850 1.00 90.94 72 PHE A N 1
ATOM 569 C CA . PHE A 1 72 ? 5.910 -4.379 -1.272 1.00 90.94 72 PHE A CA 1
ATOM 570 C C . PHE A 1 72 ? 5.850 -3.735 0.119 1.00 90.94 72 PHE A C 1
ATOM 572 O O . PHE A 1 72 ? 5.014 -2.865 0.331 1.00 90.94 72 PHE A O 1
ATOM 579 N N . ILE A 1 73 ? 6.780 -4.059 1.025 1.00 92.31 73 ILE A N 1
ATOM 580 C CA . ILE A 1 73 ? 6.900 -3.437 2.359 1.00 92.31 73 ILE A CA 1
ATOM 581 C C . ILE A 1 73 ? 7.097 -1.926 2.239 1.00 92.31 73 ILE A C 1
ATOM 583 O O . ILE A 1 73 ? 6.472 -1.136 2.948 1.00 92.31 73 ILE A O 1
ATOM 587 N N . GLU A 1 74 ? 7.962 -1.500 1.321 1.00 94.75 74 GLU A N 1
ATOM 588 C CA . GLU A 1 74 ? 8.199 -0.083 1.093 1.00 94.75 74 GLU A CA 1
ATOM 589 C C . GLU A 1 74 ? 6.921 0.629 0.623 1.00 94.75 74 GLU A C 1
ATOM 591 O O . GLU A 1 74 ? 6.557 1.673 1.162 1.00 94.75 74 GLU A O 1
ATOM 596 N N . TRP A 1 75 ? 6.194 0.045 -0.333 1.00 95.38 75 TRP A N 1
ATOM 597 C CA . TRP A 1 75 ? 4.900 0.560 -0.775 1.00 95.38 75 TRP A CA 1
ATOM 598 C C . TRP A 1 75 ? 3.864 0.562 0.353 1.00 95.38 75 TRP A C 1
ATOM 600 O O . TRP A 1 75 ? 3.124 1.538 0.500 1.00 95.38 75 TRP A O 1
ATOM 610 N N . MET A 1 76 ? 3.864 -0.464 1.205 1.00 94.25 76 MET A N 1
ATOM 611 C CA . MET A 1 76 ? 2.992 -0.539 2.372 1.00 94.25 76 MET A CA 1
ATOM 612 C C . MET A 1 76 ? 3.233 0.633 3.332 1.00 94.25 76 MET A C 1
ATOM 614 O O . MET A 1 76 ? 2.291 1.297 3.761 1.00 94.25 76 MET A O 1
ATOM 618 N N . ASN A 1 77 ? 4.497 0.942 3.622 1.00 95.62 77 ASN A N 1
ATOM 619 C CA . ASN A 1 77 ? 4.873 1.970 4.593 1.00 95.62 77 ASN A CA 1
ATOM 620 C C . ASN A 1 77 ? 4.8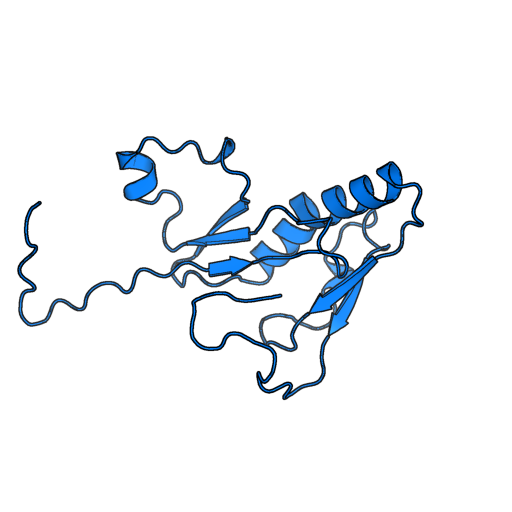25 3.405 4.031 1.00 95.62 77 ASN A C 1
ATOM 622 O O . ASN A 1 77 ? 4.504 4.343 4.767 1.00 95.62 77 ASN A O 1
ATOM 626 N N . ILE A 1 78 ? 5.139 3.598 2.746 1.00 96.12 78 ILE A N 1
ATOM 627 C CA . ILE A 1 78 ? 5.193 4.925 2.108 1.00 96.12 78 ILE A CA 1
ATOM 628 C C . ILE A 1 78 ? 3.840 5.333 1.517 1.00 96.12 78 ILE A C 1
ATOM 630 O O . ILE A 1 78 ? 3.516 6.520 1.502 1.00 96.12 78 ILE A O 1
ATOM 634 N N . VAL A 1 79 ? 3.056 4.376 1.015 1.00 96.25 79 VAL A N 1
ATOM 635 C CA . VAL A 1 79 ? 1.841 4.658 0.240 1.00 96.25 79 VAL A CA 1
ATOM 636 C C . VAL A 1 79 ? 0.599 4.105 0.929 1.00 96.25 79 VAL A C 1
ATOM 638 O O . VAL A 1 79 ? -0.251 4.888 1.344 1.00 96.25 79 VAL A O 1
ATOM 641 N N . PHE A 1 80 ? 0.493 2.785 1.093 1.00 96.00 80 PHE A N 1
ATOM 642 C CA . PHE A 1 80 ? -0.733 2.143 1.579 1.00 96.00 80 PHE A CA 1
ATOM 643 C C . PHE A 1 80 ? -1.135 2.623 2.981 1.00 96.00 80 PHE A C 1
ATOM 645 O O . PHE A 1 80 ? -2.221 3.171 3.154 1.00 96.00 80 PHE A O 1
ATOM 652 N N . GLY A 1 81 ? -0.252 2.479 3.973 1.00 96.62 81 GLY A N 1
ATOM 653 C CA . GLY A 1 81 ? -0.512 2.830 5.369 1.00 96.62 81 GLY A CA 1
ATOM 654 C C . GLY A 1 81 ? -0.960 4.284 5.555 1.00 96.62 81 GLY A C 1
ATOM 655 O O . GLY A 1 81 ? -2.016 4.513 6.152 1.00 96.62 81 GLY A O 1
ATOM 656 N N . PRO A 1 82 ? -0.223 5.284 5.023 1.00 97.94 82 PRO A N 1
ATOM 657 C CA . PRO A 1 82 ? -0.656 6.680 5.052 1.00 97.94 82 PRO A CA 1
ATOM 658 C C . PRO A 1 82 ? -2.003 6.914 4.363 1.00 97.94 82 PRO A C 1
ATOM 660 O O . PRO A 1 82 ? -2.853 7.607 4.923 1.00 97.94 82 PRO A O 1
ATOM 663 N N . SER A 1 83 ? -2.214 6.334 3.176 1.00 97.56 83 SER A N 1
ATOM 664 C CA . SER A 1 83 ? -3.452 6.511 2.414 1.00 97.56 83 SER A CA 1
ATOM 665 C C . SER A 1 83 ? -4.660 5.934 3.148 1.00 97.56 83 SER A C 1
ATOM 667 O O . SER A 1 83 ? -5.666 6.627 3.275 1.00 97.56 83 SER A O 1
ATOM 669 N N . VAL A 1 84 ? -4.561 4.709 3.675 1.00 97.19 84 VAL A N 1
ATOM 670 C CA . VAL A 1 84 ? -5.643 4.078 4.449 1.00 97.19 84 VAL A CA 1
ATOM 671 C C . VAL A 1 84 ? -5.920 4.877 5.717 1.00 97.19 84 VAL A C 1
ATOM 673 O O . VAL A 1 84 ? -7.074 5.175 6.006 1.00 97.19 84 VAL A O 1
ATOM 676 N N . LYS A 1 85 ? -4.877 5.277 6.458 1.00 97.75 85 LYS A N 1
ATOM 677 C CA . LYS A 1 85 ? -5.049 6.068 7.683 1.00 97.75 85 LYS A CA 1
ATOM 678 C C . LYS A 1 85 ? -5.799 7.369 7.403 1.00 97.75 85 LYS A C 1
ATOM 680 O O . LYS A 1 85 ? -6.716 7.707 8.144 1.00 97.75 85 LYS A O 1
ATOM 685 N N . LYS A 1 86 ? -5.418 8.077 6.335 1.00 98.00 86 LYS A N 1
ATOM 686 C CA . LYS A 1 86 ? -6.087 9.308 5.908 1.00 98.00 86 LYS A CA 1
ATOM 687 C C . LYS A 1 86 ? -7.547 9.052 5.542 1.00 98.00 86 LYS A C 1
ATOM 689 O O . LYS A 1 86 ? -8.405 9.751 6.055 1.00 98.00 86 LYS A O 1
ATOM 694 N N . TYR A 1 87 ? -7.826 8.043 4.716 1.00 97.50 87 TYR A N 1
ATOM 695 C CA . TYR A 1 87 ? -9.196 7.708 4.323 1.00 97.50 87 TYR A CA 1
ATOM 696 C C . TYR A 1 87 ? -10.082 7.389 5.532 1.00 97.50 87 TYR A C 1
ATOM 698 O O . TYR A 1 87 ? -11.197 7.891 5.609 1.00 97.50 87 TYR A O 1
ATOM 706 N N . LEU A 1 88 ? -9.585 6.603 6.492 1.00 97.50 88 LEU A N 1
ATOM 707 C CA . LEU A 1 88 ? -10.350 6.271 7.694 1.00 97.50 88 LEU A CA 1
ATOM 708 C C . LEU A 1 88 ? -10.659 7.521 8.531 1.00 97.50 88 LEU A C 1
ATOM 710 O O . LEU A 1 88 ? -11.797 7.698 8.940 1.00 97.50 88 LEU A O 1
ATOM 714 N N . ILE A 1 89 ? -9.680 8.409 8.732 1.00 97.81 89 ILE A N 1
ATOM 715 C CA . ILE A 1 89 ? -9.876 9.661 9.482 1.00 97.81 89 ILE A CA 1
ATOM 716 C C . ILE A 1 89 ? -10.845 10.602 8.756 1.00 97.81 89 ILE A C 1
ATOM 718 O O . ILE A 1 89 ? -11.762 11.126 9.377 1.00 97.81 89 ILE A O 1
ATOM 722 N N . ASP A 1 90 ? -10.657 10.802 7.449 1.00 98.06 90 ASP A N 1
ATOM 723 C CA . ASP A 1 90 ? -11.466 11.731 6.648 1.00 98.06 90 ASP A CA 1
ATOM 724 C C . ASP A 1 90 ? -12.944 11.290 6.564 1.00 98.06 90 ASP A C 1
ATOM 726 O O . ASP A 1 90 ? -13.815 12.127 6.342 1.00 98.06 90 ASP A O 1
ATOM 730 N N . ASN A 1 91 ? -13.231 9.996 6.756 1.00 96.94 91 ASN A N 1
ATOM 731 C CA . ASN A 1 91 ? -14.586 9.430 6.747 1.00 96.94 91 ASN A CA 1
ATOM 732 C C . ASN A 1 91 ? -15.128 9.088 8.149 1.00 96.94 91 ASN A C 1
ATOM 734 O O . ASN A 1 91 ? -16.135 8.392 8.243 1.00 96.94 91 ASN A O 1
ATOM 738 N N . ASP A 1 92 ? -14.468 9.536 9.225 1.00 97.56 92 ASP A N 1
ATOM 739 C CA . ASP A 1 92 ? -14.853 9.243 10.619 1.00 97.56 92 ASP A CA 1
ATOM 740 C C . ASP A 1 92 ? -15.018 7.735 10.916 1.00 97.56 92 ASP A C 1
ATOM 742 O O . ASP A 1 92 ? -15.905 7.278 11.636 1.00 97.56 92 ASP A O 1
ATOM 746 N N . LEU A 1 93 ? -14.146 6.921 10.317 1.00 96.50 93 LEU A N 1
ATOM 747 C CA . LEU A 1 93 ? -14.114 5.473 10.486 1.00 96.50 93 LEU A CA 1
ATOM 748 C C . LEU A 1 93 ? -13.082 5.070 11.552 1.00 96.50 93 LEU A C 1
ATOM 750 O O . LEU A 1 93 ? -12.033 5.707 11.697 1.00 96.50 93 LEU A O 1
ATOM 754 N N . PRO A 1 94 ? -13.306 3.956 12.273 1.00 96.69 94 PRO A N 1
ATOM 755 C CA . PRO A 1 94 ? -12.322 3.454 13.222 1.00 96.69 94 PRO A CA 1
ATOM 756 C C . PRO A 1 94 ? -11.010 3.098 12.513 1.00 96.69 94 PRO A C 1
ATOM 758 O O . PRO A 1 94 ? -11.017 2.536 11.418 1.00 96.69 94 PRO A O 1
ATOM 761 N N . LEU A 1 95 ? -9.872 3.336 13.179 1.00 96.38 95 LEU A N 1
ATOM 762 C CA . LEU A 1 95 ? -8.553 2.883 12.720 1.00 96.38 95 LEU A CA 1
ATOM 763 C C . LEU A 1 95 ? -8.443 1.357 12.817 1.00 96.38 95 LEU A C 1
ATOM 765 O O . LEU A 1 95 ? -7.853 0.813 13.749 1.00 96.38 95 LEU A O 1
ATOM 769 N N . LYS A 1 96 ? -9.062 0.671 11.859 1.00 95.31 96 LYS A N 1
ATOM 770 C CA . LYS A 1 96 ? -9.031 -0.774 11.650 1.00 95.31 96 LYS A CA 1
ATOM 771 C C . LYS A 1 96 ? -9.092 -1.029 10.150 1.00 95.31 96 LYS A C 1
ATOM 773 O O . LYS A 1 96 ? -9.968 -0.513 9.465 1.00 95.31 96 LYS A O 1
ATOM 778 N N . CYS A 1 97 ? -8.173 -1.837 9.644 1.00 94.81 97 CYS A N 1
ATOM 779 C CA . CYS A 1 97 ? -8.133 -2.226 8.241 1.00 94.81 97 CYS A CA 1
ATOM 780 C C . CYS A 1 97 ? -7.773 -3.707 8.141 1.00 94.81 97 CYS A C 1
ATOM 782 O O . CYS A 1 97 ? -6.936 -4.188 8.902 1.00 94.81 97 CYS A O 1
ATOM 784 N N . VAL A 1 98 ? -8.402 -4.419 7.208 1.00 94.44 98 VAL A N 1
ATOM 785 C CA . VAL A 1 98 ? -7.996 -5.770 6.816 1.00 94.44 98 VAL A CA 1
ATOM 786 C C . VAL A 1 98 ? -7.545 -5.707 5.364 1.00 94.44 98 VAL A C 1
ATOM 788 O O . VAL A 1 98 ? -8.326 -5.324 4.494 1.00 94.44 98 VAL A O 1
ATOM 791 N N . LEU A 1 99 ? -6.291 -6.072 5.120 1.00 92.69 99 LEU A N 1
ATOM 792 C CA . LEU A 1 99 ? -5.744 -6.301 3.794 1.00 92.69 99 LEU A CA 1
ATOM 793 C C . LEU A 1 99 ? -5.826 -7.798 3.500 1.00 92.69 99 LEU A C 1
ATOM 795 O O . LEU A 1 99 ? -5.228 -8.608 4.209 1.00 92.69 99 LEU A O 1
ATOM 799 N N . LEU A 1 100 ? -6.584 -8.152 2.468 1.00 90.38 100 LEU A N 1
ATOM 800 C CA . LEU A 1 100 ? -6.633 -9.513 1.947 1.00 90.38 100 LEU A CA 1
ATOM 801 C C . LEU A 1 100 ? -5.509 -9.674 0.928 1.00 90.38 100 LEU A C 1
ATOM 803 O O . LEU A 1 100 ? -5.409 -8.835 0.042 1.00 90.38 100 LEU A O 1
ATOM 807 N N . LEU A 1 101 ? -4.692 -10.718 1.079 1.00 86.50 101 LEU A N 1
ATOM 808 C CA . LEU A 1 101 ? -3.629 -11.071 0.141 1.00 86.50 101 LEU A CA 1
ATOM 809 C C . LEU A 1 101 ? -3.831 -12.470 -0.431 1.00 86.50 101 LEU A C 1
ATOM 811 O O . LEU A 1 101 ? -4.300 -13.385 0.259 1.00 86.50 101 LEU A O 1
ATOM 815 N N . ASP A 1 102 ? -3.434 -12.663 -1.686 1.00 80.38 102 ASP A N 1
ATOM 816 C CA . ASP A 1 102 ? -3.300 -14.004 -2.236 1.00 80.38 102 ASP A CA 1
ATOM 817 C C . ASP A 1 102 ? -2.201 -14.803 -1.508 1.00 80.38 102 ASP A C 1
ATOM 819 O O . ASP A 1 102 ? -1.247 -14.274 -0.933 1.00 80.38 102 ASP A O 1
ATOM 823 N N . ASN A 1 103 ? -2.360 -16.125 -1.472 1.00 72.12 103 ASN A N 1
ATOM 824 C CA . ASN A 1 103 ? -1.360 -17.005 -0.876 1.00 72.12 103 ASN A CA 1
ATOM 825 C C . ASN A 1 103 ? -0.293 -17.351 -1.919 1.00 72.12 103 ASN A C 1
ATOM 827 O O . ASN A 1 103 ? -0.208 -18.486 -2.400 1.00 72.12 103 ASN A O 1
ATOM 831 N N . ALA A 1 104 ? 0.465 -16.334 -2.329 1.00 67.44 104 ALA A N 1
ATOM 832 C CA . ALA A 1 104 ? 1.615 -16.487 -3.203 1.00 67.44 104 ALA A CA 1
ATOM 833 C C . ALA A 1 104 ? 2.906 -16.676 -2.383 1.00 67.44 104 ALA A C 1
ATOM 835 O O . ALA A 1 104 ? 3.095 -16.009 -1.365 1.00 67.44 104 ALA A O 1
ATOM 836 N N . PRO A 1 105 ? 3.877 -17.482 -2.862 1.00 59.31 105 PRO A N 1
ATOM 837 C CA . PRO A 1 105 ? 5.177 -17.656 -2.200 1.00 59.31 105 PRO A CA 1
ATOM 838 C C . PRO A 1 105 ? 5.974 -16.357 -1.981 1.00 59.31 105 PRO A C 1
ATOM 840 O O . PRO A 1 105 ? 6.964 -16.355 -1.256 1.00 59.31 105 PRO A O 1
ATOM 843 N N . ALA A 1 106 ? 5.579 -15.262 -2.640 1.00 59.19 106 ALA A N 1
ATOM 844 C CA . ALA A 1 106 ? 6.178 -13.940 -2.495 1.00 59.19 106 ALA A CA 1
ATOM 845 C C . ALA A 1 106 ? 5.754 -13.201 -1.208 1.00 59.19 106 ALA A C 1
ATOM 847 O O . ALA A 1 106 ? 6.340 -12.161 -0.902 1.00 59.19 106 ALA A O 1
ATOM 848 N N . HIS A 1 107 ? 4.777 -13.726 -0.462 1.00 65.19 107 HIS A N 1
ATOM 849 C CA . HIS A 1 107 ? 4.281 -13.149 0.784 1.00 65.19 107 HIS A CA 1
ATOM 850 C C . HIS A 1 107 ? 4.656 -14.042 1.974 1.00 65.19 107 HIS A C 1
ATOM 852 O O . HIS A 1 107 ? 3.942 -15.002 2.272 1.00 65.19 107 HIS A O 1
ATOM 858 N N . PRO A 1 108 ? 5.795 -13.794 2.647 1.00 63.22 108 PRO A N 1
ATOM 859 C CA . PRO A 1 108 ? 6.165 -14.590 3.803 1.00 63.22 108 PRO A CA 1
ATOM 860 C C . PRO A 1 108 ? 5.199 -14.334 4.974 1.00 63.22 108 PRO A C 1
ATOM 862 O O . PRO A 1 108 ? 4.673 -13.224 5.130 1.00 63.22 108 PRO A O 1
ATOM 865 N N . PRO A 1 109 ? 4.987 -15.339 5.840 1.00 67.56 109 PRO A N 1
ATOM 866 C CA . PRO A 1 109 ? 4.376 -15.122 7.146 1.00 67.56 109 PRO A CA 1
ATOM 867 C C . PRO A 1 109 ? 5.129 -14.024 7.917 1.00 67.56 109 PRO A C 1
ATOM 869 O O . PRO A 1 109 ? 6.353 -13.959 7.833 1.00 67.56 109 PRO A O 1
ATOM 872 N N . GLY A 1 110 ? 4.415 -13.182 8.671 1.00 74.25 110 GLY A N 1
ATOM 873 C CA . GLY A 1 110 ? 5.032 -12.140 9.511 1.00 74.25 110 GLY A CA 1
ATOM 874 C C . GLY A 1 110 ? 5.205 -10.764 8.859 1.00 74.25 110 GLY A C 1
ATOM 875 O O . GLY A 1 110 ? 5.793 -9.882 9.465 1.00 74.25 110 GLY A O 1
ATOM 876 N N . LEU A 1 111 ? 4.645 -10.525 7.667 1.00 81.94 111 LEU A N 1
ATOM 877 C CA . LEU A 1 111 ? 4.707 -9.218 6.988 1.00 81.94 111 LEU A CA 1
ATOM 878 C C . LEU A 1 111 ? 4.231 -8.025 7.854 1.00 81.94 111 LEU A C 1
ATOM 880 O O . LEU A 1 111 ? 4.653 -6.890 7.645 1.00 81.94 111 LEU A O 1
ATOM 884 N N . GLU A 1 112 ? 3.348 -8.265 8.824 1.00 83.62 112 GLU A N 1
ATOM 885 C CA . GLU A 1 112 ? 2.888 -7.246 9.778 1.00 83.62 112 GLU A CA 1
ATOM 886 C C . GLU A 1 112 ? 4.021 -6.693 10.661 1.00 83.62 112 GLU A C 1
ATOM 888 O O . GLU A 1 112 ? 3.944 -5.547 11.122 1.00 83.62 112 GLU A O 1
ATOM 893 N N . ASP A 1 113 ? 5.078 -7.475 10.885 1.00 87.56 113 ASP A N 1
ATOM 894 C CA . ASP A 1 113 ? 6.233 -7.093 11.700 1.00 87.56 113 ASP A CA 1
ATOM 895 C C . ASP A 1 113 ? 7.111 -6.057 10.990 1.00 87.56 113 ASP A C 1
ATOM 897 O O . ASP A 1 113 ? 7.665 -5.176 11.644 1.00 87.56 113 ASP A O 1
ATOM 901 N N . ASP A 1 114 ? 7.128 -6.077 9.655 1.00 89.44 114 ASP A N 1
ATOM 902 C CA . ASP A 1 114 ? 7.854 -5.121 8.811 1.00 89.44 114 ASP A CA 1
ATOM 903 C C . ASP A 1 114 ? 7.117 -3.775 8.626 1.00 89.44 114 ASP A C 1
ATOM 905 O O . ASP A 1 114 ? 7.627 -2.835 7.997 1.00 89.44 114 ASP A O 1
ATOM 909 N N . LEU A 1 115 ? 5.889 -3.657 9.145 1.00 91.12 115 LEU A N 1
ATOM 910 C CA . LEU A 1 115 ? 5.129 -2.409 9.122 1.00 91.12 115 LEU A CA 1
ATOM 911 C C . LEU A 1 115 ? 5.530 -1.494 10.281 1.00 91.12 115 LEU A C 1
ATOM 913 O O . LEU A 1 115 ? 5.669 -1.930 11.424 1.00 91.12 115 LEU A O 1
ATOM 917 N N . LEU A 1 116 ? 5.621 -0.189 9.997 1.00 92.94 116 LEU A N 1
ATOM 918 C CA . LEU A 1 116 ? 5.865 0.829 11.026 1.00 92.94 116 LEU A CA 1
ATOM 919 C C . LEU A 1 116 ? 4.785 0.779 12.121 1.00 92.94 116 LEU A C 1
ATOM 921 O O . LEU A 1 116 ? 3.605 0.610 11.816 1.00 92.94 116 LEU A O 1
ATOM 925 N N . ASP A 1 117 ? 5.152 1.057 13.375 1.00 93.56 117 ASP A N 1
ATOM 926 C CA . ASP A 1 117 ? 4.247 0.971 14.540 1.00 93.56 117 ASP A CA 1
ATOM 927 C C . ASP A 1 117 ? 2.932 1.744 14.372 1.00 93.56 117 ASP A C 1
ATOM 929 O O . ASP A 1 117 ? 1.854 1.297 14.765 1.00 93.56 117 ASP A O 1
ATOM 933 N N . LYS A 1 118 ? 2.985 2.892 13.690 1.00 94.50 118 LYS A N 1
ATOM 934 C CA . LYS A 1 118 ? 1.805 3.713 13.372 1.00 94.50 118 LYS A CA 1
ATOM 935 C C . LYS A 1 118 ? 0.784 3.034 12.443 1.00 94.50 118 LYS A C 1
ATOM 937 O O . LYS A 1 118 ? -0.285 3.608 12.228 1.00 94.50 118 LYS A O 1
ATOM 942 N N . PHE A 1 119 ? 1.115 1.875 11.874 1.00 94.94 119 PHE A N 1
ATOM 943 C CA . PHE A 1 119 ? 0.312 1.097 10.929 1.00 94.94 119 PHE A CA 1
ATOM 944 C C . PHE A 1 119 ? -0.123 -0.269 11.471 1.00 94.94 119 PHE A C 1
ATOM 946 O O . PHE A 1 119 ? -0.749 -1.028 10.739 1.00 94.94 119 PHE A O 1
ATOM 953 N N . LYS A 1 120 ? 0.083 -0.555 12.765 1.00 92.88 120 LYS A N 1
ATOM 954 C CA . LYS A 1 120 ? -0.387 -1.797 13.417 1.00 92.88 120 LYS A CA 1
ATOM 955 C C . LYS A 1 120 ? -1.920 -1.946 13.469 1.00 92.88 120 LYS A C 1
ATOM 957 O O . LYS A 1 120 ? -2.433 -2.968 13.908 1.00 92.88 120 LYS A O 1
ATOM 962 N N . PHE A 1 121 ? -2.672 -0.943 13.004 1.00 94.06 121 PHE A N 1
ATOM 963 C CA . PHE A 1 121 ? -4.118 -1.049 12.781 1.00 94.06 121 PHE A CA 1
ATOM 964 C C . PHE A 1 121 ? -4.494 -1.845 11.516 1.00 94.06 121 PHE A C 1
ATOM 966 O O . PHE A 1 121 ? -5.674 -2.144 11.307 1.00 94.06 121 PHE A O 1
ATOM 973 N N . ILE A 1 122 ? -3.514 -2.139 10.658 1.00 94.06 122 ILE A N 1
ATOM 974 C CA . ILE A 1 122 ? -3.664 -2.948 9.451 1.00 94.06 122 ILE A CA 1
ATOM 975 C C . ILE A 1 122 ? -3.412 -4.404 9.829 1.00 94.06 122 ILE A C 1
ATOM 977 O O . ILE A 1 122 ? -2.334 -4.739 10.308 1.00 94.06 122 ILE A O 1
ATOM 981 N N . LYS A 1 123 ? -4.405 -5.257 9.588 1.00 92.38 123 LYS A N 1
ATOM 982 C CA . LYS A 1 123 ? -4.293 -6.711 9.694 1.00 92.38 123 LYS A CA 1
ATOM 983 C C . LYS A 1 123 ? -4.175 -7.318 8.308 1.00 92.38 123 LYS A C 1
ATOM 985 O O . LYS A 1 123 ? -4.904 -6.911 7.405 1.00 92.38 123 LYS A O 1
ATOM 990 N N . ILE A 1 124 ? -3.306 -8.299 8.149 1.00 90.50 124 ILE A N 1
ATOM 991 C CA . ILE A 1 124 ? -3.057 -8.992 6.892 1.00 90.50 124 ILE A CA 1
ATOM 992 C C . ILE A 1 124 ? -3.658 -10.389 6.990 1.00 90.50 124 ILE A C 1
ATOM 994 O O . ILE A 1 124 ? -3.350 -11.164 7.892 1.00 90.50 124 ILE A O 1
ATOM 998 N N . VAL A 1 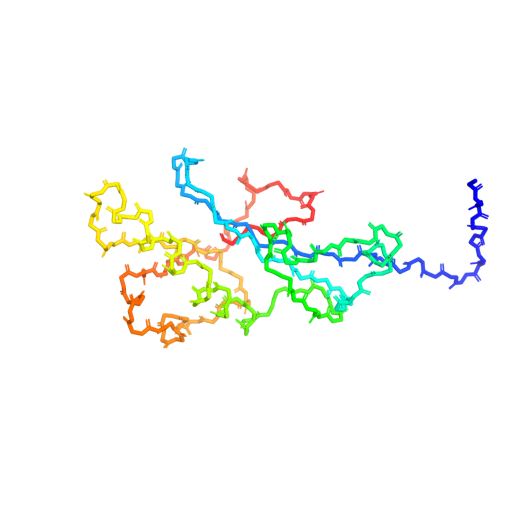125 ? -4.546 -10.709 6.054 1.00 89.19 125 VAL A N 1
ATOM 999 C CA . VAL A 1 125 ? -5.227 -12.001 5.989 1.00 89.19 125 VAL A CA 1
ATOM 1000 C C . VAL A 1 125 ? -4.944 -12.634 4.635 1.00 89.19 125 VAL A C 1
ATOM 1002 O O . VAL A 1 125 ? -5.222 -12.044 3.595 1.00 89.19 125 VAL A O 1
ATOM 1005 N N . TYR A 1 126 ? -4.415 -13.854 4.655 1.00 86.50 126 TYR A N 1
ATOM 1006 C CA . TYR A 1 126 ? -4.118 -14.615 3.447 1.00 86.50 126 TYR A CA 1
ATOM 1007 C C . TYR A 1 126 ? -5.307 -15.476 3.027 1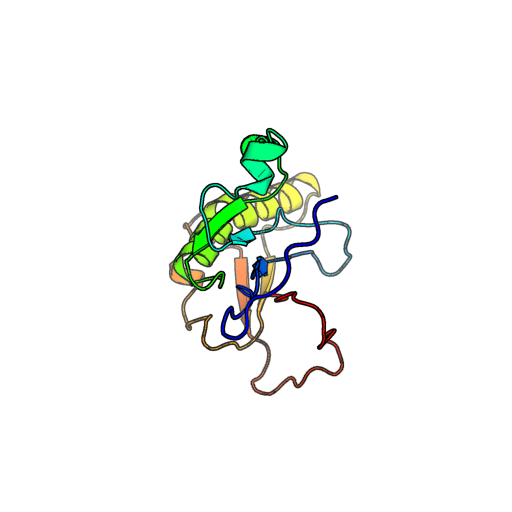.00 86.50 126 TYR A C 1
ATOM 1009 O O . TYR A 1 126 ? -5.951 -16.122 3.859 1.00 86.50 126 TYR A O 1
ATOM 1017 N N . LEU A 1 127 ? -5.581 -15.519 1.725 1.00 85.12 127 LEU A N 1
ATOM 1018 C CA . LEU A 1 127 ? -6.565 -16.437 1.157 1.00 85.12 127 LEU A CA 1
ATOM 1019 C C . LEU A 1 127 ? -6.103 -17.904 1.290 1.00 85.12 127 LEU A C 1
ATOM 1021 O O . LEU A 1 127 ? -4.906 -18.181 1.360 1.00 85.12 127 LEU A O 1
ATOM 1025 N N . PRO A 1 128 ? -7.020 -18.888 1.294 1.00 80.06 128 PRO A N 1
ATOM 1026 C CA . PRO A 1 128 ? -6.642 -20.296 1.356 1.00 80.06 128 PRO A CA 1
ATOM 1027 C C . PRO A 1 128 ? -5.732 -20.723 0.183 1.00 80.06 128 PRO A C 1
ATOM 1029 O O . PRO A 1 128 ? -5.905 -20.241 -0.948 1.00 80.06 128 PRO A O 1
ATOM 1032 N N . PRO A 1 129 ? -4.796 -21.671 0.406 1.00 69.81 129 PRO A N 1
ATOM 1033 C CA . PRO A 1 129 ? -4.035 -22.287 -0.678 1.00 69.81 129 PRO A CA 1
ATOM 1034 C C . PRO A 1 129 ? -4.988 -22.921 -1.708 1.00 69.81 129 PRO A C 1
ATOM 1036 O O . PRO A 1 129 ? -5.970 -23.553 -1.331 1.00 69.81 129 PRO A O 1
ATOM 1039 N N . ASN A 1 130 ? -4.683 -22.808 -3.005 1.00 62.25 130 ASN A N 1
ATOM 1040 C CA . ASN A 1 130 ? -5.482 -23.355 -4.121 1.00 62.25 130 ASN A CA 1
ATOM 1041 C C . ASN A 1 130 ? -6.828 -22.674 -4.419 1.00 62.25 130 ASN A C 1
ATOM 1043 O O . ASN A 1 130 ? -7.696 -23.296 -5.037 1.00 62.25 130 ASN A O 1
ATOM 1047 N N . THR A 1 131 ? -6.983 -21.386 -4.110 1.00 55.00 131 THR A N 1
ATOM 1048 C CA . THR A 1 131 ? -8.065 -20.573 -4.692 1.00 55.00 131 THR A CA 1
ATOM 1049 C C . THR A 1 131 ? -7.811 -20.388 -6.203 1.00 55.00 131 THR A C 1
ATOM 1051 O O . THR A 1 131 ? -7.347 -19.350 -6.667 1.00 55.00 131 THR A O 1
ATOM 1054 N N . LYS A 1 132 ? -8.028 -21.442 -7.005 1.00 48.94 132 LYS A N 1
ATOM 1055 C CA . LYS A 1 132 ? -7.914 -21.426 -8.470 1.00 48.94 132 LYS A CA 1
ATOM 1056 C C . LYS A 1 132 ? -9.009 -20.519 -9.039 1.00 48.94 132 LYS A C 1
ATOM 1058 O O . LYS A 1 132 ? -10.107 -20.978 -9.299 1.00 48.94 132 LYS A O 1
ATOM 1063 N N . SER A 1 133 ? -8.692 -19.243 -9.240 1.00 46.62 133 SER A N 1
ATOM 1064 C CA . SER A 1 133 ? -9.054 -18.430 -10.413 1.00 46.62 133 SER A CA 1
ATOM 1065 C C . SER A 1 133 ? -10.417 -18.649 -11.105 1.00 46.62 133 SER A C 1
ATOM 1067 O O . SER A 1 133 ? -10.466 -18.662 -12.335 1.00 46.62 133 SER A O 1
ATOM 1069 N N . THR A 1 134 ? -11.523 -18.803 -10.387 1.00 43.91 134 THR A N 1
ATOM 1070 C CA . THR A 1 134 ? -12.850 -18.558 -10.989 1.00 43.91 134 THR A CA 1
ATOM 1071 C C . THR A 1 134 ? -13.179 -17.059 -10.963 1.00 43.91 134 THR A C 1
ATOM 1073 O O . THR A 1 134 ? -14.009 -16.588 -11.728 1.00 43.91 134 THR A O 1
ATOM 1076 N N . LEU A 1 135 ? -12.475 -16.294 -10.117 1.00 41.91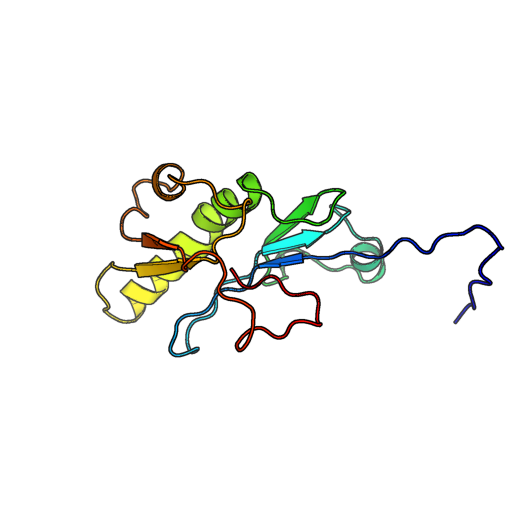 135 LEU A N 1
ATOM 1077 C CA . LEU A 1 135 ? -12.658 -14.855 -9.883 1.00 41.91 135 LEU A CA 1
ATOM 1078 C C . LEU A 1 135 ? -11.478 -13.989 -10.356 1.00 41.91 135 LEU A C 1
ATOM 1080 O O . LEU A 1 135 ? -11.476 -12.785 -10.123 1.00 41.91 135 LEU A O 1
ATOM 1084 N N . GLN A 1 136 ? -10.466 -14.576 -11.003 1.00 42.81 136 GLN A N 1
ATOM 1085 C CA . GLN A 1 136 ? -9.300 -13.826 -11.476 1.00 42.81 136 GLN A CA 1
ATOM 1086 C C . GLN A 1 136 ? -9.276 -13.776 -13.009 1.00 42.81 136 GLN A C 1
ATOM 1088 O O . GLN A 1 136 ? -9.363 -14.836 -13.635 1.00 42.81 136 GLN A O 1
ATOM 1093 N N . PRO A 1 137 ? -9.123 -12.590 -13.631 1.00 37.88 137 PRO A N 1
ATOM 1094 C CA . PRO A 1 137 ? -8.887 -12.486 -15.063 1.00 37.88 137 PRO A CA 1
ATOM 1095 C C . PRO A 1 137 ? -7.517 -13.092 -15.368 1.00 37.88 137 PRO A C 1
ATOM 1097 O O . PRO A 1 137 ? -6.477 -12.475 -15.157 1.00 37.88 137 PRO A O 1
ATOM 1100 N N . LYS A 1 138 ? -7.521 -14.347 -15.815 1.00 36.19 138 LYS A N 1
ATOM 1101 C CA . LYS A 1 138 ? -6.314 -15.174 -15.881 1.00 36.19 138 LYS A CA 1
ATOM 1102 C C . LYS A 1 138 ? -5.399 -14.908 -17.079 1.00 36.19 138 LYS A C 1
ATOM 1104 O O . LYS A 1 138 ? -4.330 -15.501 -17.129 1.00 36.19 138 LYS A O 1
ATOM 1109 N N . ASP A 1 139 ? -5.749 -13.985 -17.976 1.00 38.91 139 ASP A N 1
ATOM 1110 C CA . ASP A 1 139 ? -5.020 -13.782 -19.239 1.00 38.91 139 ASP A CA 1
ATOM 1111 C C . ASP A 1 139 ? -4.633 -12.327 -19.541 1.00 38.91 139 ASP A C 1
ATOM 1113 O O . ASP A 1 139 ? -4.378 -11.949 -20.686 1.00 38.91 139 ASP A O 1
ATOM 1117 N N . GLN A 1 140 ? -4.503 -11.487 -18.515 1.00 38.31 140 GLN A N 1
ATOM 1118 C CA . GLN A 1 140 ? -3.944 -10.150 -18.693 1.00 38.31 140 GLN A CA 1
ATOM 1119 C C . GLN A 1 140 ? -3.045 -9.806 -17.506 1.00 38.31 140 GLN A C 1
ATOM 1121 O O . GLN A 1 140 ? -3.326 -10.185 -16.379 1.00 38.31 140 GLN A O 1
ATOM 1126 N N . ARG A 1 141 ? -1.900 -9.179 -17.795 1.00 37.72 141 ARG A N 1
ATOM 1127 C CA . ARG A 1 141 ? -0.680 -9.059 -16.970 1.00 37.72 141 ARG A CA 1
ATOM 1128 C C . ARG A 1 141 ? -0.858 -8.257 -15.663 1.00 37.72 141 ARG A C 1
ATOM 1130 O O . ARG A 1 141 ? -0.166 -7.263 -15.454 1.00 37.72 141 ARG A O 1
ATOM 1137 N N . TYR A 1 142 ? -1.765 -8.672 -14.793 1.00 38.84 142 TYR A N 1
ATOM 1138 C CA . TYR A 1 142 ? -2.108 -7.985 -13.556 1.00 38.84 142 TYR A CA 1
ATOM 1139 C C . TYR A 1 142 ? -1.968 -8.964 -12.392 1.00 38.84 142 TYR A C 1
ATOM 1141 O O . TYR A 1 142 ? -2.653 -9.982 -12.350 1.00 38.84 142 TYR A O 1
ATOM 1149 N N . LEU A 1 143 ? -1.060 -8.664 -11.461 1.00 41.38 143 LEU A N 1
ATOM 1150 C CA . LEU A 1 143 ? -1.068 -9.292 -10.144 1.00 41.38 143 LEU A CA 1
ATOM 1151 C C . LEU A 1 143 ? -2.027 -8.466 -9.285 1.00 41.38 143 LEU A C 1
ATOM 1153 O O . LEU A 1 143 ? -1.781 -7.285 -9.033 1.00 41.38 143 LEU A O 1
ATOM 1157 N N . GLN A 1 144 ? -3.158 -9.065 -8.922 1.00 40.97 144 GLN A N 1
ATOM 1158 C CA . GLN A 1 144 ? -3.983 -8.559 -7.831 1.00 40.97 144 GLN A CA 1
ATOM 1159 C C . GLN A 1 144 ? -3.358 -9.075 -6.540 1.00 40.97 144 GLN A C 1
ATOM 1161 O O . GLN A 1 144 ? -3.108 -10.274 -6.437 1.00 40.97 144 GLN A O 1
ATOM 1166 N N . PHE A 1 145 ? -3.055 -8.152 -5.633 1.00 46.34 145 PHE A N 1
ATOM 1167 C CA . PHE A 1 145 ? -2.597 -8.453 -4.285 1.00 46.34 145 PHE A CA 1
ATOM 1168 C C . PHE A 1 145 ? -3.820 -8.470 -3.386 1.00 46.34 145 PHE A C 1
ATOM 1170 O O . PHE A 1 145 ? -4.573 -7.467 -3.433 1.00 46.34 145 PHE A O 1
#

InterPro domains:
  IPR004875 DDE superfamily endonuclease domain [PF03184] (14-140)
  IPR050863 Centromere and Transposable Element-Derived Protein [PTHR19303] (11-140)